Protein AF-A0A2E8J5G8-F1 (afdb_monomer_lite)

Foldseek 3Di:
DAALLPHDLVRQCVQPPQDSVLSVQSVCCVVPPHGDDDLVSQCVSSVHDSVSSVVCVVVYD

pLDDT: mean 93.27, std 4.25, range [74.38, 96.69]

Sequence (61 aa):
MIPINQATIDELQTLKGIGPKRAERILRYRLEVSKIANVYDLATSAGISLKQANTLSTLVA

Secondary structure (DSSP, 8-state):
-B-TTT--HHHHHTSTT--HHHHHHHHHHHHHT----SHHHHHHHHT--HHHHHHHTTTB-

Structure (mmCIF, N/CA/C/O backbone):
data_AF-A0A2E8J5G8-F1
#
_entry.id   AF-A0A2E8J5G8-F1
#
loop_
_atom_site.group_PDB
_atom_site.id
_atom_site.type_symbol
_atom_site.label_atom_id
_atom_site.label_alt_id
_atom_site.label_comp_id
_atom_site.label_asym_id
_atom_site.label_entity_id
_atom_site.label_seq_id
_atom_site.pdbx_PDB_ins_code
_atom_site.Cartn_x
_atom_site.Cartn_y
_atom_site.Cartn_z
_atom_site.occupancy
_atom_site.B_iso_or_equiv
_atom_site.auth_seq_id
_atom_site.auth_comp_id
_atom_site.auth_asym_id
_atom_site.auth_atom_id
_atom_site.pdbx_PDB_model_num
ATOM 1 N N . MET A 1 1 ? -5.798 -10.618 5.809 1.00 75.88 1 MET A N 1
ATOM 2 C CA . MET A 1 1 ? -4.471 -10.155 5.363 1.00 75.88 1 MET A CA 1
ATOM 3 C C . MET A 1 1 ? -4.511 -9.994 3.860 1.00 75.88 1 MET A C 1
ATOM 5 O O . MET A 1 1 ? -5.000 -10.899 3.197 1.00 75.88 1 MET A O 1
ATOM 9 N N . ILE A 1 2 ? -4.064 -8.851 3.348 1.00 87.62 2 ILE A N 1
ATOM 10 C CA . ILE A 1 2 ? -4.035 -8.545 1.911 1.00 87.62 2 ILE A CA 1
ATOM 11 C C . ILE A 1 2 ? -2.586 -8.677 1.420 1.00 87.62 2 ILE A C 1
ATOM 13 O O . ILE A 1 2 ? -1.724 -7.985 1.959 1.00 87.62 2 ILE A O 1
ATOM 17 N N . PRO A 1 3 ? -2.277 -9.542 0.438 1.00 92.81 3 PRO A N 1
ATOM 18 C CA . PRO A 1 3 ? -0.904 -9.733 -0.027 1.00 92.81 3 PRO A CA 1
ATOM 19 C C . PRO A 1 3 ? -0.444 -8.512 -0.834 1.00 92.81 3 PRO A C 1
ATOM 21 O O . PRO A 1 3 ? -0.799 -8.373 -2.002 1.00 92.81 3 PRO A O 1
ATOM 24 N N . ILE A 1 4 ? 0.357 -7.615 -0.251 1.00 92.56 4 ILE A N 1
ATOM 25 C CA . ILE A 1 4 ? 0.591 -6.269 -0.823 1.00 92.56 4 ILE A CA 1
ATOM 26 C C . ILE A 1 4 ? 1.196 -6.308 -2.238 1.00 92.56 4 ILE A C 1
ATOM 28 O O . ILE A 1 4 ? 0.855 -5.508 -3.111 1.00 92.56 4 ILE A O 1
ATOM 32 N N . ASN A 1 5 ? 2.056 -7.294 -2.495 1.00 94.62 5 ASN A N 1
ATOM 33 C CA . ASN A 1 5 ? 2.743 -7.460 -3.775 1.00 94.62 5 ASN A CA 1
ATOM 34 C C . ASN A 1 5 ? 1.879 -8.117 -4.865 1.00 94.62 5 ASN A C 1
ATOM 36 O O . ASN A 1 5 ? 2.277 -8.112 -6.026 1.00 94.62 5 ASN A O 1
ATOM 40 N N . GLN A 1 6 ? 0.716 -8.670 -4.514 1.00 94.56 6 GLN A N 1
ATOM 41 C CA . GLN A 1 6 ? -0.166 -9.404 -5.435 1.00 94.56 6 GLN A CA 1
ATOM 42 C C . GLN A 1 6 ? -1.587 -8.830 -5.487 1.00 94.56 6 GLN A C 1
ATOM 44 O O . GLN A 1 6 ? -2.294 -9.056 -6.463 1.00 94.56 6 GLN A O 1
ATOM 49 N N . ALA A 1 7 ? -1.976 -8.036 -4.489 1.00 94.81 7 ALA A N 1
ATOM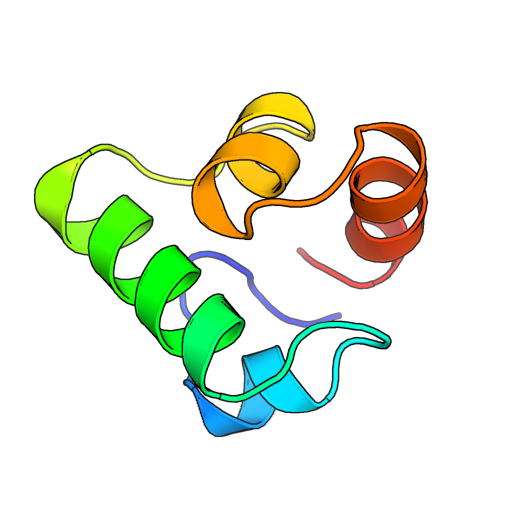 50 C CA . ALA A 1 7 ? -3.307 -7.468 -4.351 1.00 94.81 7 ALA A CA 1
ATOM 51 C C . ALA A 1 7 ? -3.732 -6.659 -5.582 1.00 94.81 7 ALA A C 1
ATOM 53 O O . ALA A 1 7 ? -2.936 -5.950 -6.210 1.00 94.81 7 ALA A O 1
ATOM 54 N N . THR A 1 8 ? -5.007 -6.760 -5.916 1.00 95.56 8 THR A N 1
ATOM 55 C CA . THR A 1 8 ? -5.665 -5.958 -6.946 1.00 95.56 8 THR A CA 1
ATOM 56 C C . THR A 1 8 ? -5.902 -4.524 -6.470 1.00 95.56 8 THR A C 1
ATOM 58 O O . THR A 1 8 ? -5.794 -4.209 -5.285 1.00 95.56 8 THR A O 1
ATOM 61 N N . ILE A 1 9 ? -6.238 -3.626 -7.400 1.00 94.94 9 ILE A N 1
ATOM 62 C CA . ILE A 1 9 ? -6.566 -2.232 -7.071 1.00 94.94 9 ILE A CA 1
ATOM 63 C C . ILE A 1 9 ? -7.758 -2.161 -6.103 1.00 94.94 9 ILE A C 1
ATOM 65 O O . ILE A 1 9 ? -7.710 -1.389 -5.148 1.00 94.94 9 ILE A O 1
ATOM 69 N N . ASP A 1 10 ? -8.797 -2.970 -6.307 1.00 95.56 10 ASP A N 1
ATOM 70 C CA . ASP A 1 10 ? -9.952 -3.038 -5.406 1.00 95.56 10 ASP A CA 1
ATOM 71 C C . ASP A 1 10 ? -9.573 -3.537 -4.010 1.00 95.56 10 ASP A C 1
ATOM 73 O O . ASP A 1 10 ? -9.924 -2.897 -3.020 1.00 95.56 10 ASP A O 1
ATOM 77 N N . GLU A 1 11 ? -8.776 -4.605 -3.904 1.00 95.12 11 GLU A N 1
ATOM 78 C CA . GLU A 1 11 ? -8.291 -5.095 -2.608 1.00 95.12 11 GLU A CA 1
ATOM 79 C C . GLU A 1 11 ? -7.457 -4.042 -1.873 1.00 95.12 11 GLU A C 1
ATOM 81 O O . GLU A 1 11 ? -7.658 -3.814 -0.680 1.00 95.12 11 GLU A O 1
ATOM 86 N N . LEU A 1 12 ? -6.562 -3.343 -2.577 1.00 94.62 12 LEU A N 1
ATOM 87 C CA . LEU A 1 12 ? -5.766 -2.259 -1.999 1.00 94.62 12 LEU A CA 1
ATOM 88 C C . LEU A 1 12 ? -6.643 -1.105 -1.501 1.00 94.62 12 LEU A C 1
ATOM 90 O O . LEU A 1 12 ? -6.326 -0.509 -0.475 1.00 94.62 12 LEU A O 1
ATOM 94 N N . GLN A 1 13 ? -7.746 -0.800 -2.187 1.00 95.44 13 GLN A N 1
ATOM 95 C CA . GLN A 1 13 ? -8.678 0.256 -1.784 1.00 95.44 13 GLN A CA 1
ATOM 96 C C . GLN A 1 13 ? -9.494 -0.079 -0.529 1.00 95.44 13 GLN A C 1
ATOM 98 O O . GLN A 1 13 ? -10.019 0.826 0.119 1.00 95.44 13 GLN A O 1
ATOM 103 N N . THR A 1 1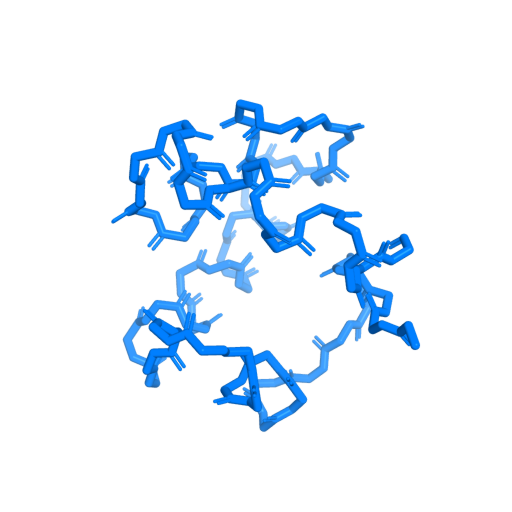4 ? -9.570 -1.353 -0.132 1.00 94.31 14 THR A N 1
ATOM 104 C CA . THR A 1 14 ? -10.182 -1.730 1.156 1.00 94.31 14 THR A CA 1
ATOM 105 C C . THR A 1 14 ? -9.340 -1.276 2.356 1.00 94.31 14 THR A C 1
ATOM 107 O O . THR A 1 14 ? -9.847 -1.163 3.475 1.00 94.31 14 THR A O 1
ATOM 110 N N . LEU A 1 15 ? -8.054 -0.970 2.139 1.00 91.38 15 LEU A N 1
ATOM 111 C CA . LEU A 1 15 ? -7.165 -0.461 3.173 1.00 91.38 15 LEU A CA 1
ATOM 112 C C . LEU A 1 15 ? -7.538 0.981 3.529 1.00 91.38 15 LEU A C 1
ATOM 114 O O . LEU A 1 15 ? -7.543 1.886 2.692 1.00 91.38 15 LEU A O 1
ATOM 118 N N . LYS A 1 16 ? -7.792 1.226 4.817 1.00 90.25 16 LYS A N 1
ATOM 119 C CA . LYS A 1 16 ? -8.164 2.554 5.315 1.00 90.25 16 LYS A CA 1
ATOM 120 C C . LYS A 1 16 ? -7.125 3.605 4.910 1.00 90.25 16 LYS A C 1
ATOM 122 O O . LYS A 1 16 ? -5.965 3.544 5.310 1.00 90.25 16 LYS A O 1
ATOM 127 N N . GLY A 1 17 ? -7.570 4.620 4.171 1.00 89.81 17 GLY A N 1
ATOM 128 C CA . GLY A 1 17 ? -6.712 5.709 3.697 1.00 89.81 17 GLY A CA 1
ATOM 129 C C . GLY A 1 17 ? -5.999 5.430 2.370 1.00 89.81 17 GLY A C 1
ATOM 130 O O . GLY A 1 17 ? -5.225 6.281 1.924 1.00 89.81 17 GLY A O 1
ATOM 131 N N . ILE A 1 18 ? -6.269 4.298 1.717 1.00 95.19 18 ILE A N 1
ATOM 132 C CA . ILE A 1 18 ? -5.829 3.995 0.355 1.00 95.19 18 ILE A CA 1
ATOM 133 C C . ILE A 1 18 ? -7.020 4.177 -0.588 1.00 95.19 18 ILE A C 1
ATOM 135 O O . ILE A 1 18 ? -7.902 3.340 -0.677 1.00 95.19 18 ILE A O 1
ATOM 139 N N . GLY A 1 19 ? -7.059 5.318 -1.276 1.00 95.25 19 GLY A N 1
ATOM 140 C CA . GLY A 1 19 ? -8.010 5.553 -2.366 1.00 95.25 19 GLY A CA 1
ATOM 141 C C . GLY A 1 19 ? -7.466 5.082 -3.722 1.00 95.25 19 GLY A C 1
ATOM 142 O O . GLY A 1 19 ? -6.298 4.686 -3.803 1.00 95.25 19 GLY A O 1
ATOM 143 N N . PRO A 1 20 ? -8.241 5.223 -4.811 1.00 96.06 20 PRO A N 1
ATOM 144 C CA . PRO A 1 20 ? -7.881 4.720 -6.144 1.00 96.06 20 PRO A CA 1
ATOM 145 C C . PRO A 1 20 ? -6.518 5.232 -6.624 1.00 96.06 20 PRO A C 1
ATOM 147 O O . PRO A 1 20 ? -5.668 4.460 -7.059 1.00 96.06 20 PRO A O 1
ATOM 150 N N . LYS A 1 21 ? -6.237 6.527 -6.421 1.00 95.75 21 LYS A N 1
ATOM 151 C CA . LYS A 1 21 ? -4.949 7.143 -6.782 1.00 95.75 21 LYS A CA 1
ATOM 152 C C . LYS A 1 21 ? -3.756 6.534 -6.035 1.00 95.75 21 LYS A C 1
ATOM 154 O O . LYS A 1 21 ? -2.657 6.475 -6.577 1.00 95.75 21 LYS A O 1
ATOM 159 N N . ARG A 1 22 ? -3.947 6.121 -4.777 1.00 95.75 22 ARG A N 1
ATOM 160 C CA . ARG A 1 22 ? -2.892 5.492 -3.966 1.00 95.75 22 ARG A CA 1
ATOM 161 C C . ARG A 1 22 ? -2.728 4.020 -4.324 1.00 95.75 22 ARG A C 1
ATOM 163 O O . ARG A 1 22 ? -1.596 3.571 -4.434 1.00 95.75 22 ARG A O 1
ATOM 170 N N . ALA A 1 23 ? -3.828 3.309 -4.561 1.00 96.69 23 ALA A N 1
ATOM 171 C CA . ALA A 1 23 ? -3.806 1.926 -5.025 1.00 96.69 23 ALA A CA 1
ATOM 172 C C . ALA A 1 23 ? -3.074 1.788 -6.372 1.00 96.69 23 ALA A C 1
ATOM 174 O O . ALA A 1 23 ? -2.185 0.950 -6.502 1.00 96.69 23 ALA A O 1
ATOM 175 N N . GLU A 1 24 ? -3.352 2.671 -7.336 1.00 96.38 24 GLU A N 1
ATOM 176 C CA . GLU A 1 24 ? -2.621 2.700 -8.611 1.00 96.38 24 GLU A CA 1
ATOM 177 C C . GLU A 1 24 ? -1.125 2.978 -8.403 1.00 96.38 24 GLU A C 1
ATOM 179 O O . GLU A 1 24 ? -0.267 2.369 -9.036 1.00 96.38 24 GLU A O 1
ATOM 184 N N . ARG A 1 25 ? -0.786 3.861 -7.465 1.00 96.31 25 ARG A N 1
ATOM 185 C CA . ARG A 1 25 ? 0.605 4.172 -7.119 1.00 96.31 25 ARG A CA 1
ATOM 186 C C . ARG A 1 25 ? 1.361 2.974 -6.548 1.00 96.31 25 ARG A C 1
ATOM 188 O O . ARG A 1 25 ? 2.505 2.747 -6.927 1.00 96.31 25 ARG A O 1
ATOM 195 N N . ILE A 1 26 ? 0.713 2.202 -5.677 1.00 95.69 26 ILE A N 1
ATOM 196 C CA . IL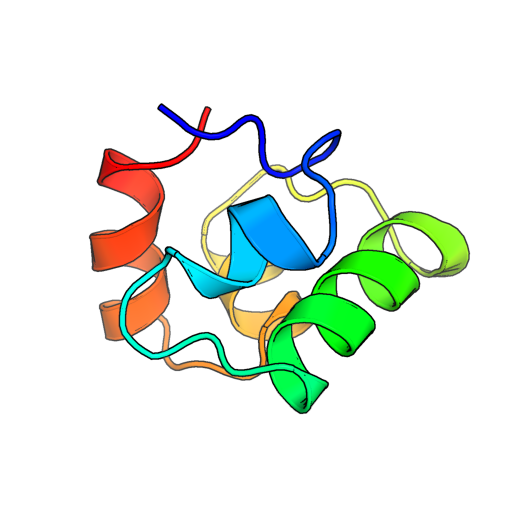E A 1 26 ? 1.250 0.941 -5.148 1.00 95.69 26 ILE A CA 1
ATOM 197 C C . ILE A 1 26 ? 1.498 -0.041 -6.299 1.00 95.69 26 ILE A C 1
ATOM 199 O O . ILE A 1 26 ? 2.561 -0.657 -6.367 1.00 95.69 26 ILE A O 1
ATOM 203 N N . LEU A 1 27 ? 0.550 -0.133 -7.238 1.00 95.12 27 LEU A N 1
ATOM 204 C CA . LEU A 1 27 ? 0.666 -0.971 -8.429 1.00 95.12 27 LEU A CA 1
ATOM 205 C C . LEU A 1 27 ? 1.861 -0.571 -9.306 1.00 95.12 27 LEU A C 1
ATOM 207 O O . LEU A 1 27 ? 2.638 -1.428 -9.717 1.00 95.12 27 LEU A O 1
ATOM 211 N N . ARG A 1 28 ? 2.035 0.727 -9.572 1.00 95.31 28 ARG A N 1
ATOM 212 C CA . ARG A 1 28 ? 3.182 1.227 -10.342 1.00 95.31 28 ARG A CA 1
ATOM 213 C C . ARG A 1 28 ? 4.494 0.954 -9.624 1.00 95.31 28 ARG A C 1
ATOM 215 O O . ARG A 1 28 ? 5.424 0.454 -10.239 1.00 95.31 28 ARG A O 1
ATOM 222 N N . TYR A 1 29 ? 4.552 1.191 -8.314 1.00 96.44 29 TYR A N 1
ATOM 223 C CA . TYR A 1 29 ? 5.759 0.947 -7.527 1.00 96.44 29 TYR A CA 1
ATOM 224 C C . TYR A 1 29 ? 6.240 -0.508 -7.640 1.00 96.44 29 TYR A C 1
ATOM 226 O O . TYR A 1 29 ? 7.421 -0.738 -7.887 1.00 96.44 29 TYR A O 1
ATOM 234 N N . ARG A 1 30 ? 5.332 -1.492 -7.540 1.00 94.25 30 ARG A N 1
ATOM 235 C CA . ARG A 1 30 ? 5.705 -2.915 -7.663 1.00 94.25 30 ARG A CA 1
ATOM 236 C C . ARG A 1 30 ? 6.115 -3.346 -9.075 1.00 94.25 30 ARG A C 1
ATOM 238 O O . ARG A 1 30 ? 6.788 -4.363 -9.207 1.00 94.25 30 ARG A O 1
ATOM 245 N N . LEU A 1 31 ? 5.678 -2.620 -10.105 1.00 92.12 31 LEU A N 1
ATOM 246 C CA . LEU A 1 31 ? 5.988 -2.916 -11.507 1.00 92.12 31 LEU A CA 1
ATOM 247 C C . LEU A 1 31 ? 7.278 -2.230 -11.971 1.00 92.12 31 LEU A C 1
ATOM 249 O O . LEU A 1 31 ? 8.050 -2.829 -12.710 1.00 92.12 31 LEU A O 1
ATOM 253 N N . GLU A 1 32 ? 7.499 -0.988 -11.546 1.00 95.19 32 GLU A N 1
ATOM 254 C CA . GLU A 1 32 ? 8.549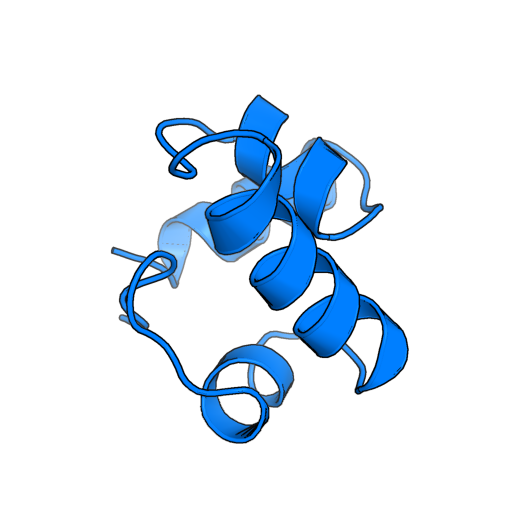 -0.117 -12.086 1.00 95.19 32 GLU A CA 1
ATOM 255 C C . GLU A 1 32 ? 9.737 0.068 -11.135 1.00 95.19 32 GLU A C 1
ATOM 257 O O . GLU A 1 32 ? 10.837 0.365 -11.593 1.00 95.19 32 GLU A O 1
ATOM 262 N N . VAL A 1 33 ? 9.534 -0.082 -9.820 1.00 94.25 33 VAL A N 1
ATOM 263 C CA . VAL A 1 33 ? 10.555 0.235 -8.808 1.00 94.25 33 VAL A CA 1
ATOM 264 C C . VAL A 1 33 ? 11.075 -1.029 -8.135 1.00 94.25 33 VAL A C 1
ATOM 266 O O . VAL A 1 33 ? 12.230 -1.398 -8.324 1.00 94.25 33 VAL A O 1
ATOM 269 N N . SER A 1 34 ? 10.251 -1.675 -7.309 1.00 92.62 34 SER A N 1
ATOM 270 C CA . SER A 1 34 ? 10.629 -2.876 -6.557 1.00 92.62 34 SER A CA 1
ATOM 271 C C . SER A 1 34 ? 9.419 -3.486 -5.849 1.00 92.62 34 SER A C 1
ATOM 273 O O . SER A 1 34 ? 8.398 -2.830 -5.640 1.00 92.62 34 SER A O 1
ATOM 275 N N . LYS A 1 35 ? 9.558 -4.735 -5.398 1.00 94.00 35 LYS A N 1
ATOM 276 C CA . LYS A 1 35 ? 8.618 -5.338 -4.445 1.00 94.00 35 LYS A CA 1
ATOM 277 C C . LYS A 1 35 ? 8.623 -4.558 -3.128 1.00 94.00 35 LYS A C 1
ATOM 279 O O . LYS A 1 35 ? 9.661 -4.085 -2.677 1.00 94.00 35 LYS A O 1
ATOM 284 N N . ILE A 1 36 ? 7.460 -4.486 -2.491 1.00 95.69 36 ILE A N 1
ATOM 285 C CA . ILE A 1 36 ? 7.280 -3.895 -1.164 1.00 95.69 36 ILE A CA 1
ATOM 286 C C . ILE A 1 36 ? 7.707 -4.944 -0.138 1.00 95.69 36 ILE A C 1
ATOM 288 O O . ILE A 1 36 ? 7.020 -5.954 0.024 1.00 95.69 36 ILE A O 1
ATOM 292 N N . ALA A 1 37 ? 8.852 -4.731 0.510 1.00 93.69 37 ALA A N 1
ATOM 293 C CA . ALA A 1 37 ? 9.434 -5.674 1.467 1.00 93.69 37 ALA A CA 1
ATOM 294 C C . ALA A 1 37 ? 9.342 -5.178 2.915 1.00 93.69 37 ALA A C 1
ATOM 296 O O . ALA A 1 37 ? 9.383 -5.972 3.852 1.00 93.69 37 ALA A O 1
ATOM 297 N N . ASN A 1 38 ? 9.232 -3.865 3.111 1.00 93.75 38 ASN A N 1
ATOM 298 C CA . ASN A 1 38 ? 9.188 -3.260 4.434 1.00 93.75 38 ASN A CA 1
ATOM 299 C C . ASN A 1 38 ? 8.209 -2.072 4.496 1.00 93.75 38 ASN A C 1
ATOM 301 O O . ASN A 1 38 ? 7.608 -1.648 3.506 1.00 93.75 38 ASN A O 1
ATOM 305 N N . VAL A 1 39 ? 8.051 -1.517 5.697 1.00 94.12 39 VAL A N 1
ATOM 306 C CA . VAL A 1 39 ? 7.122 -0.411 5.965 1.00 94.12 39 VAL A CA 1
ATOM 307 C C . VAL A 1 39 ? 7.517 0.883 5.239 1.00 94.12 39 VAL A C 1
ATOM 309 O O . VAL A 1 39 ? 6.638 1.668 4.882 1.00 94.12 39 VAL A O 1
ATOM 312 N N . TYR A 1 40 ? 8.805 1.116 4.980 1.00 95.06 40 TYR A N 1
ATOM 313 C CA . TYR A 1 40 ? 9.269 2.283 4.223 1.00 95.06 40 TYR A CA 1
ATOM 314 C C . TYR A 1 40 ? 8.877 2.179 2.747 1.00 95.06 40 TYR A C 1
ATOM 316 O O . TYR A 1 40 ? 8.402 3.163 2.174 1.00 95.06 40 TYR A O 1
ATOM 324 N N . ASP A 1 41 ? 8.981 0.989 2.154 1.00 95.81 41 ASP A N 1
ATOM 325 C CA . ASP A 1 41 ? 8.518 0.731 0.785 1.00 95.81 41 ASP A CA 1
ATOM 326 C C . ASP A 1 41 ? 7.000 0.923 0.692 1.00 95.81 41 ASP A C 1
ATOM 328 O O . ASP A 1 41 ? 6.493 1.546 -0.241 1.00 95.81 41 ASP A O 1
ATOM 332 N N . LEU A 1 42 ? 6.254 0.455 1.700 1.00 94.75 42 LEU A N 1
ATOM 333 C CA . LEU A 1 42 ? 4.805 0.647 1.780 1.00 94.75 42 LEU A CA 1
ATOM 334 C C . LEU A 1 42 ? 4.439 2.136 1.890 1.00 94.75 42 LEU A C 1
ATOM 336 O O . LEU A 1 42 ? 3.546 2.616 1.193 1.00 94.75 42 LEU A O 1
ATOM 340 N N . ALA A 1 43 ? 5.150 2.888 2.732 1.00 95.94 43 ALA A N 1
ATOM 341 C CA . ALA A 1 43 ? 4.944 4.324 2.883 1.00 95.94 43 ALA A CA 1
ATOM 342 C C . ALA A 1 43 ? 5.215 5.080 1.572 1.00 95.94 43 ALA A C 1
ATOM 344 O O . ALA A 1 43 ? 4.422 5.929 1.154 1.00 95.94 43 ALA A O 1
ATOM 345 N N . THR A 1 44 ? 6.309 4.724 0.900 1.00 96.00 44 THR A N 1
ATOM 346 C CA . THR A 1 44 ? 6.761 5.346 -0.349 1.00 96.00 44 THR A CA 1
ATOM 347 C C . THR A 1 44 ? 5.819 5.022 -1.506 1.00 96.00 44 THR A C 1
ATOM 349 O O . THR A 1 44 ? 5.332 5.932 -2.185 1.00 96.00 44 THR A O 1
ATOM 352 N N . SER A 1 45 ? 5.493 3.741 -1.690 1.00 95.19 45 SER A N 1
ATOM 353 C CA . SER A 1 45 ? 4.588 3.263 -2.738 1.00 95.19 45 SER A CA 1
ATOM 354 C C . SER A 1 45 ? 3.206 3.910 -2.616 1.00 95.19 45 SER A C 1
ATOM 356 O O . SER A 1 45 ? 2.734 4.544 -3.561 1.00 95.19 45 SER A O 1
ATOM 358 N N . ALA A 1 46 ? 2.603 3.889 -1.425 1.00 93.88 46 ALA A N 1
ATOM 359 C CA . ALA A 1 46 ? 1.268 4.434 -1.181 1.00 93.88 46 ALA A CA 1
ATOM 360 C C . ALA A 1 46 ? 1.223 5.963 -0.994 1.00 93.88 46 ALA A C 1
ATOM 362 O O . ALA A 1 46 ? 0.150 6.568 -1.077 1.00 93.88 46 ALA A O 1
ATOM 363 N N . GLY A 1 47 ? 2.357 6.618 -0.737 1.00 94.88 47 GLY A N 1
ATOM 364 C CA . GLY A 1 47 ? 2.400 8.061 -0.469 1.00 94.88 47 GLY A CA 1
ATOM 365 C C . GLY A 1 47 ? 1.720 8.435 0.828 1.00 94.88 47 GLY A C 1
ATOM 366 O O . GLY A 1 47 ? 0.864 9.327 0.862 1.00 94.88 47 GLY A O 1
ATOM 367 N N . ILE A 1 48 ? 2.07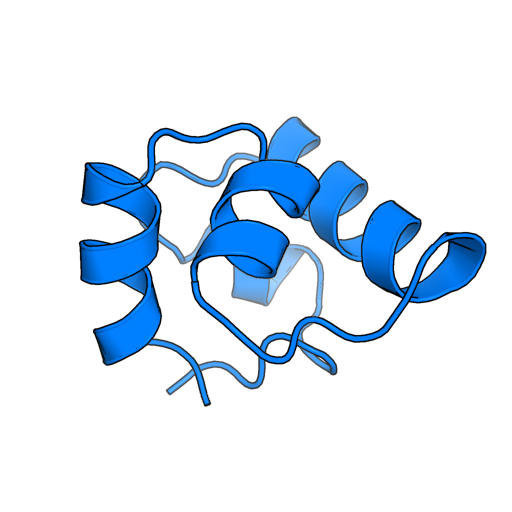3 7.695 1.869 1.00 94.69 48 ILE A N 1
ATOM 368 C CA . ILE A 1 48 ? 1.534 7.814 3.216 1.00 94.69 48 ILE A CA 1
ATOM 369 C C . ILE A 1 48 ? 2.677 7.985 4.210 1.00 94.69 48 ILE A C 1
ATOM 371 O O . ILE A 1 48 ? 3.835 7.705 3.910 1.00 94.69 48 ILE A O 1
ATOM 375 N N . SER A 1 49 ? 2.356 8.451 5.414 1.00 95.50 49 SER A N 1
ATOM 376 C CA . SER A 1 49 ? 3.352 8.547 6.480 1.00 95.50 49 SER A CA 1
ATOM 377 C C . SER A 1 49 ? 3.720 7.165 7.026 1.00 95.50 49 SER A C 1
ATOM 379 O O . SER A 1 49 ? 2.914 6.233 6.985 1.00 95.50 49 SER A O 1
ATOM 381 N N . LEU A 1 50 ? 4.904 7.044 7.636 1.00 95.44 50 LEU A N 1
ATOM 382 C CA . LEU A 1 50 ? 5.345 5.800 8.287 1.00 95.44 50 LEU A CA 1
ATOM 383 C C . LEU A 1 50 ? 4.377 5.328 9.380 1.00 95.44 50 LEU A C 1
ATOM 385 O O . LEU A 1 50 ? 4.186 4.131 9.560 1.00 95.44 50 LEU A O 1
ATOM 389 N N . LYS A 1 51 ? 3.707 6.255 10.076 1.00 94.62 51 LYS A N 1
ATOM 390 C CA . LYS A 1 51 ? 2.664 5.920 11.057 1.00 94.62 51 LYS A CA 1
ATOM 391 C C . LYS A 1 51 ? 1.479 5.202 10.402 1.00 94.62 51 LYS A C 1
ATOM 393 O O . LYS A 1 51 ? 0.988 4.209 10.934 1.00 94.62 51 LYS A O 1
ATOM 398 N N . GLN A 1 52 ? 1.024 5.698 9.250 1.00 93.75 52 GLN A N 1
ATOM 399 C CA . GLN A 1 52 ? -0.052 5.062 8.488 1.00 93.75 52 GLN A CA 1
ATOM 400 C C . GLN A 1 52 ? 0.406 3.713 7.928 1.00 93.75 52 GLN A C 1
ATOM 402 O O . GLN A 1 52 ? -0.303 2.726 8.092 1.00 93.75 52 GLN A O 1
ATOM 407 N N . ALA A 1 53 ? 1.610 3.645 7.357 1.00 94.81 53 ALA A N 1
ATOM 408 C CA . ALA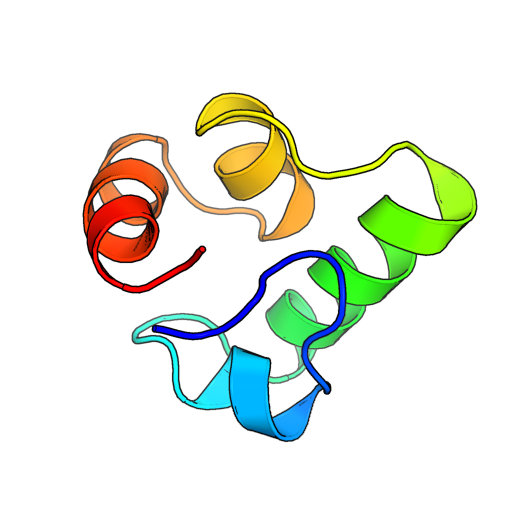 A 1 53 ? 2.170 2.404 6.831 1.00 94.81 53 ALA A CA 1
ATOM 409 C C . ALA A 1 53 ? 2.329 1.323 7.915 1.00 94.81 53 ALA A C 1
ATOM 411 O O . ALA A 1 53 ? 1.938 0.188 7.682 1.00 94.81 53 ALA A O 1
ATOM 412 N N . ASN A 1 54 ? 2.791 1.673 9.121 1.00 94.56 54 ASN A N 1
ATOM 413 C CA . ASN A 1 54 ? 2.854 0.751 10.265 1.00 94.56 54 ASN A CA 1
ATOM 414 C C . ASN A 1 54 ? 1.477 0.256 10.723 1.00 94.56 54 ASN A C 1
ATOM 416 O O . ASN A 1 54 ? 1.347 -0.847 11.234 1.00 94.56 54 ASN A O 1
ATOM 420 N N . THR A 1 55 ? 0.433 1.071 10.571 1.00 93.00 55 THR A N 1
ATOM 421 C CA . THR A 1 55 ? -0.928 0.615 10.887 1.00 93.00 55 THR A CA 1
ATOM 422 C C . THR A 1 55 ? -1.385 -0.402 9.841 1.00 93.00 55 THR A C 1
ATOM 424 O O . THR A 1 55 ? -1.920 -1.454 10.180 1.00 93.00 55 THR A O 1
ATOM 427 N N . LEU A 1 56 ? -1.127 -0.114 8.562 1.00 90.56 56 LEU A N 1
ATOM 428 C CA . LEU A 1 56 ? -1.498 -0.985 7.449 1.00 90.56 56 LEU A CA 1
ATOM 429 C C . LEU A 1 56 ? -0.662 -2.267 7.382 1.00 90.56 56 LEU A C 1
ATOM 431 O O . LEU A 1 56 ? -1.199 -3.283 6.954 1.00 90.56 56 LEU A O 1
ATOM 435 N N . SER A 1 57 ? 0.595 -2.260 7.844 1.00 89.81 57 SER A N 1
ATOM 436 C CA . SER A 1 57 ? 1.468 -3.446 7.865 1.00 89.81 57 SER A CA 1
ATOM 437 C C . SER A 1 57 ? 0.909 -4.590 8.709 1.00 89.81 57 SER A C 1
ATOM 439 O O . SER A 1 57 ? 1.232 -5.742 8.457 1.00 89.81 57 SER A O 1
ATOM 441 N N . THR A 1 58 ? 0.011 -4.300 9.655 1.00 89.38 58 THR A N 1
ATOM 442 C CA . THR A 1 58 ? -0.701 -5.327 10.437 1.00 89.38 58 THR A CA 1
ATOM 443 C C . THR A 1 58 ? -1.821 -6.022 9.654 1.00 89.38 58 THR A C 1
ATOM 445 O O . THR A 1 58 ? -2.295 -7.086 10.046 1.00 89.38 58 THR A O 1
ATOM 448 N N . LEU A 1 59 ? -2.254 -5.422 8.543 1.00 84.31 59 LEU A N 1
ATOM 449 C CA . LEU A 1 59 ? -3.370 -5.874 7.711 1.00 84.31 59 LEU A CA 1
ATOM 450 C C . LEU A 1 59 ? -2.904 -6.470 6.376 1.00 84.31 59 LEU A C 1
ATOM 452 O O . LEU A 1 59 ? -3.711 -7.089 5.674 1.00 84.31 59 LEU A O 1
ATOM 456 N N . VAL A 1 60 ? -1.625 -6.308 6.031 1.00 83.69 60 VAL A N 1
ATOM 457 C CA . VAL A 1 60 ? -1.024 -6.831 4.800 1.00 83.69 60 VAL A CA 1
ATOM 458 C C . VAL A 1 60 ? -0.045 -7.968 5.090 1.00 83.69 60 VAL A C 1
ATOM 460 O O . VAL A 1 60 ? 0.510 -8.042 6.183 1.00 83.69 60 VAL A O 1
ATOM 463 N N . ALA A 1 61 ? 0.108 -8.868 4.118 1.00 74.38 61 ALA A N 1
ATOM 464 C CA . ALA A 1 61 ? 1.055 -9.985 4.137 1.00 74.38 61 ALA A CA 1
ATOM 465 C C . ALA A 1 61 ? 2.181 -9.775 3.120 1.00 74.38 61 ALA A C 1
ATOM 467 O O . ALA A 1 61 ? 1.914 -9.139 2.066 1.00 74.38 61 ALA A O 1
#

Radius of gyration: 9.76 Å; chains: 1; bounding box: 21×19×23 Å